Protein AF-A0A834BWL2-F1 (afdb_monomer_lite)

Secondary structure (DSSP, 8-state):
-TTSS--EEEETTTTEEEE------S-SHHHHHHHHHHHHHHHHHHHHHHHHHHHHHT-HHHHHHHTT----SS--------

pLDDT: mean 84.42, std 16.52, range [43.03, 98.5]

InterPro domains:
  IPR048621 COP9 signalosome complex subunit 3, C-terminal helix [PF21215] (28-55)
  IPR050756 COP9 signalosome complex subunit 3 [PTHR10758] (1-72)

Foldseek 3Di:
DVVPPFAWDADPVVRDIGGDDDPDPCPDVVSVVVVVVVVVVVVVVVVVVVVVVVCLCPPVVNVCVVVPPPPPDDDDDDPDDD

Organism: Oryzias melastigma (NCBI:txid30732)

Structure (mmCIF, N/CA/C/O backbone):
data_AF-A0A834BWL2-F1
#
_entry.id   AF-A0A834BWL2-F1
#
loop_
_atom_site.group_PDB
_atom_site.id
_atom_site.type_symbol
_atom_site.label_atom_id
_atom_site.label_alt_id
_atom_site.label_comp_id
_atom_site.label_asym_id
_atom_site.label_entity_id
_atom_site.label_seq_id
_atom_site.pdbx_PDB_ins_code
_atom_site.Cartn_x
_atom_site.Cartn_y
_atom_site.Cartn_z
_atom_site.occupancy
_atom_site.B_iso_or_equiv
_atom_site.auth_seq_id
_atom_site.auth_comp_id
_atom_site.auth_asym_id
_atom_site.auth_atom_id
_atom_site.pdbx_PDB_model_num
ATOM 1 N N . ILE A 1 1 ? 9.683 -10.866 -16.429 1.00 77.19 1 ILE A N 1
ATOM 2 C CA . ILE A 1 1 ? 9.903 -9.639 -17.241 1.00 77.19 1 ILE A CA 1
ATOM 3 C C . ILE A 1 1 ? 8.553 -9.045 -17.622 1.00 77.19 1 ILE A C 1
ATOM 5 O O . ILE A 1 1 ? 8.282 -7.934 -17.199 1.00 77.19 1 ILE A O 1
ATOM 9 N N . GLU A 1 2 ? 7.698 -9.778 -18.345 1.00 86.81 2 GLU A N 1
ATOM 10 C CA . GLU A 1 2 ? 6.359 -9.304 -18.751 1.00 86.81 2 GLU A CA 1
ATOM 11 C C . GLU A 1 2 ? 5.443 -9.001 -17.557 1.00 86.81 2 GLU A C 1
ATOM 13 O O . GLU A 1 2 ? 4.855 -7.927 -17.500 1.00 86.81 2 GLU A O 1
ATOM 18 N N . ASP A 1 3 ? 5.438 -9.871 -16.546 1.00 90.44 3 ASP A N 1
ATOM 19 C CA . ASP A 1 3 ? 4.637 -9.684 -15.327 1.00 90.44 3 ASP A CA 1
ATOM 20 C C . ASP A 1 3 ? 5.302 -8.770 -14.278 1.00 90.44 3 ASP A C 1
ATOM 22 O O . ASP A 1 3 ? 4.838 -8.655 -13.147 1.00 90.44 3 ASP A O 1
ATOM 26 N N . GLY A 1 4 ? 6.432 -8.132 -14.612 1.00 86.94 4 GLY A N 1
ATOM 27 C CA . GLY A 1 4 ? 7.153 -7.245 -13.688 1.00 86.94 4 GLY A CA 1
ATOM 28 C C . GLY A 1 4 ? 7.868 -7.945 -12.521 1.00 86.94 4 GLY A C 1
ATOM 29 O O . GLY A 1 4 ? 8.425 -7.272 -11.661 1.00 86.94 4 GLY A O 1
ATOM 30 N N . GLU A 1 5 ? 7.915 -9.281 -12.496 1.00 89.50 5 GLU A N 1
ATOM 31 C CA . GLU A 1 5 ? 8.560 -10.068 -11.426 1.00 89.50 5 GLU A CA 1
ATOM 32 C C . GLU A 1 5 ? 10.083 -9.880 -11.340 1.00 89.50 5 GLU A C 1
ATOM 34 O O . GLU A 1 5 ? 10.700 -10.137 -10.308 1.00 89.50 5 GLU A O 1
ATOM 39 N N . ILE A 1 6 ? 10.704 -9.455 -12.443 1.00 90.56 6 ILE A N 1
ATOM 40 C CA . ILE A 1 6 ? 12.139 -9.203 -12.519 1.00 90.56 6 ILE A CA 1
ATOM 41 C C . ILE A 1 6 ? 12.445 -8.081 -13.507 1.00 90.56 6 ILE A C 1
ATOM 43 O O . ILE A 1 6 ? 11.902 -8.048 -14.617 1.00 90.56 6 ILE A O 1
ATOM 47 N N . TYR A 1 7 ? 13.368 -7.205 -13.112 1.00 91.56 7 TYR A N 1
ATOM 48 C CA . TYR A 1 7 ? 13.920 -6.145 -13.947 1.00 91.56 7 TYR A CA 1
ATOM 49 C C . TYR A 1 7 ? 15.159 -6.672 -14.668 1.00 91.56 7 TYR A C 1
ATOM 51 O O . TYR A 1 7 ? 16.260 -6.699 -14.128 1.00 91.56 7 TYR A O 1
ATOM 59 N N . ALA A 1 8 ? 14.977 -7.164 -15.888 1.00 93.75 8 ALA A N 1
ATOM 60 C CA . ALA A 1 8 ? 16.065 -7.683 -16.707 1.00 93.75 8 ALA A CA 1
ATOM 61 C C . ALA A 1 8 ? 15.736 -7.536 -18.194 1.00 93.75 8 ALA A C 1
ATOM 63 O O . ALA A 1 8 ? 14.568 -7.463 -18.578 1.00 93.75 8 ALA A O 1
ATOM 64 N N . SER A 1 9 ? 16.765 -7.524 -19.037 1.00 92.50 9 SER A N 1
ATOM 65 C CA . SER A 1 9 ? 16.633 -7.563 -20.496 1.00 92.50 9 SER A CA 1
ATOM 66 C C . SER A 1 9 ? 17.426 -8.724 -21.084 1.00 92.50 9 SER A C 1
ATOM 68 O O . SER A 1 9 ? 18.544 -8.999 -20.647 1.00 92.50 9 SER A O 1
ATOM 70 N N . ILE A 1 10 ? 16.875 -9.369 -22.112 1.00 92.81 10 ILE A N 1
ATOM 71 C CA . ILE A 1 10 ? 17.525 -10.475 -22.821 1.00 92.81 10 ILE A CA 1
ATOM 72 C C . ILE A 1 10 ? 18.142 -9.935 -24.113 1.00 92.81 10 ILE A C 1
ATOM 74 O O . ILE A 1 10 ? 17.430 -9.444 -24.988 1.00 92.81 10 ILE A O 1
ATOM 78 N N . ASN A 1 11 ? 19.461 -10.055 -24.253 1.00 92.50 11 ASN A N 1
ATOM 79 C CA . ASN A 1 11 ? 20.165 -9.784 -25.500 1.00 92.50 11 ASN A CA 1
ATOM 80 C C . ASN A 1 11 ? 20.350 -11.101 -26.267 1.00 92.50 11 ASN A C 1
ATOM 82 O O . ASN A 1 11 ? 21.280 -11.862 -26.009 1.00 92.50 11 ASN A O 1
ATOM 86 N N . GLN A 1 12 ? 19.457 -11.363 -27.224 1.00 90.94 12 GLN A N 1
ATOM 87 C CA . GLN A 1 12 ? 19.457 -12.610 -28.000 1.00 90.94 12 GLN A CA 1
ATOM 88 C C . GLN A 1 12 ? 20.638 -12.735 -28.969 1.00 90.94 12 GLN A C 1
ATOM 90 O O . GLN A 1 12 ? 21.013 -13.850 -29.317 1.00 90.94 12 GLN A O 1
ATOM 95 N N . LYS A 1 13 ? 21.240 -11.616 -29.390 1.00 93.38 13 LYS A N 1
ATOM 96 C CA . LYS A 1 13 ? 22.406 -11.630 -30.282 1.00 93.38 13 LYS A CA 1
ATOM 97 C C . LYS A 1 13 ? 23.618 -12.254 -29.590 1.00 93.38 13 LYS A C 1
ATOM 99 O O . LYS A 1 13 ? 24.332 -13.040 -30.203 1.00 93.38 13 LYS A O 1
ATOM 104 N N . ASP A 1 14 ? 23.805 -11.913 -28.319 1.00 91.31 14 ASP A N 1
ATOM 105 C CA . ASP A 1 14 ? 24.957 -12.340 -27.522 1.00 91.31 14 ASP A CA 1
ATOM 106 C C . ASP A 1 14 ? 24.600 -13.467 -26.529 1.00 91.31 14 ASP A C 1
ATOM 108 O O . ASP A 1 14 ? 25.467 -13.966 -25.817 1.00 91.31 14 ASP A O 1
ATOM 112 N N . GLY A 1 15 ? 23.325 -13.880 -26.474 1.00 91.88 15 GLY A N 1
ATOM 113 C CA . GLY A 1 15 ? 22.820 -14.941 -25.594 1.00 91.88 15 GLY A CA 1
ATOM 114 C C . GLY A 1 15 ? 22.810 -14.585 -24.103 1.00 91.88 15 GLY A C 1
ATOM 115 O O . GLY A 1 15 ? 22.754 -15.479 -23.262 1.00 91.88 15 GLY A O 1
ATOM 116 N N . MET A 1 16 ? 22.887 -13.296 -23.765 1.00 94.75 16 MET A N 1
ATOM 117 C CA . MET A 1 16 ? 23.085 -12.818 -22.394 1.00 94.75 16 MET A CA 1
ATOM 118 C C . MET A 1 16 ? 21.804 -12.259 -21.775 1.00 94.75 16 MET A C 1
ATOM 120 O O . MET A 1 16 ? 20.957 -11.674 -22.454 1.00 94.75 16 MET A O 1
ATOM 124 N N . VAL A 1 17 ? 21.712 -12.378 -20.451 1.00 93.75 17 VAL A N 1
ATOM 125 C CA . VAL A 1 17 ? 20.691 -11.718 -19.631 1.00 93.75 17 VAL A CA 1
ATOM 126 C C . VAL A 1 17 ? 21.363 -10.607 -18.836 1.00 93.75 17 VAL A C 1
ATOM 128 O O . VAL A 1 17 ? 22.308 -10.853 -18.089 1.00 93.75 17 VAL A O 1
ATOM 131 N N . CYS A 1 18 ? 20.874 -9.382 -18.995 1.00 92.94 18 CYS A N 1
ATOM 132 C CA . CYS A 1 18 ? 21.320 -8.234 -18.217 1.00 92.94 18 CYS A CA 1
ATOM 133 C C . CYS A 1 18 ? 20.283 -7.947 -17.135 1.00 92.94 18 CYS A C 1
ATOM 135 O O . CYS A 1 18 ? 19.140 -7.627 -17.458 1.00 92.94 18 CYS A O 1
ATOM 137 N N . PHE A 1 19 ? 20.679 -8.069 -15.870 1.00 93.69 19 PHE A N 1
ATOM 138 C CA . PHE A 1 19 ? 19.843 -7.694 -14.734 1.00 93.69 19 PHE A CA 1
ATOM 139 C C . PHE A 1 19 ? 19.972 -6.198 -14.474 1.00 93.69 19 PHE A C 1
ATOM 141 O O . PHE A 1 19 ? 21.075 -5.651 -14.501 1.00 93.69 19 PHE A O 1
ATOM 148 N N . HIS A 1 20 ? 18.836 -5.562 -14.229 1.00 91.81 20 HIS A N 1
ATOM 149 C CA . HIS A 1 20 ? 18.728 -4.147 -13.916 1.00 91.81 20 HIS A CA 1
ATOM 150 C C . HIS A 1 20 ? 18.255 -3.980 -12.478 1.00 91.81 20 HIS A C 1
ATOM 152 O O . HIS A 1 20 ? 17.556 -4.837 -11.933 1.00 91.81 20 HIS A O 1
ATOM 158 N N . ASP A 1 21 ? 18.595 -2.843 -11.886 1.00 89.25 21 ASP A N 1
ATOM 159 C CA . ASP A 1 21 ? 17.985 -2.426 -10.631 1.00 89.25 21 ASP A CA 1
ATOM 160 C C . ASP A 1 21 ? 16.518 -2.031 -10.846 1.00 89.25 21 ASP A C 1
ATOM 162 O O . ASP A 1 21 ? 16.080 -1.723 -11.960 1.00 89.25 21 ASP A O 1
ATOM 166 N N . ASN A 1 22 ? 15.751 -2.023 -9.755 1.00 85.81 22 ASN A N 1
ATOM 167 C CA . ASN A 1 22 ? 14.365 -1.572 -9.773 1.00 85.81 22 ASN A CA 1
ATOM 168 C C . ASN A 1 22 ? 14.280 -0.123 -10.314 1.00 85.81 22 ASN A C 1
ATOM 170 O O . ASN A 1 22 ? 14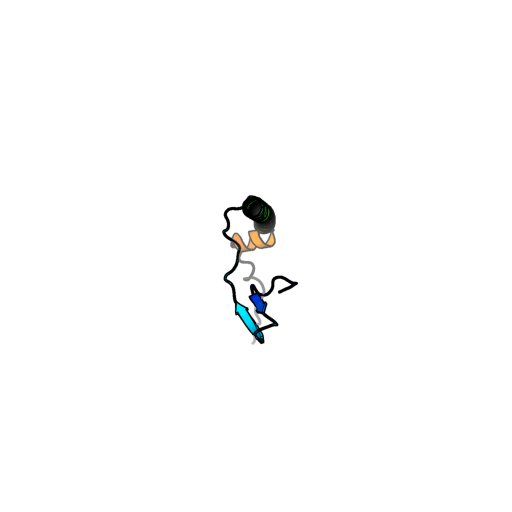.934 0.764 -9.761 1.00 85.81 22 ASN A O 1
ATOM 174 N N . PRO A 1 23 ? 13.487 0.143 -11.371 1.00 85.19 23 PRO A N 1
ATOM 175 C CA . PRO A 1 23 ? 13.363 1.464 -11.977 1.00 85.19 23 PRO A CA 1
ATOM 176 C C . PRO A 1 23 ? 12.578 2.465 -11.120 1.00 85.19 23 PRO A C 1
ATOM 178 O O . PRO A 1 23 ? 12.620 3.660 -11.417 1.00 85.19 23 PRO A O 1
ATOM 181 N N . GLU A 1 24 ? 11.852 2.016 -10.092 1.00 86.88 24 GLU A N 1
ATOM 182 C CA . GLU A 1 24 ? 11.092 2.905 -9.214 1.00 86.88 24 GLU A CA 1
ATOM 183 C C . GLU A 1 24 ? 12.024 3.798 -8.381 1.00 86.88 24 GLU A C 1
ATOM 185 O O . GLU A 1 24 ? 12.935 3.331 -7.697 1.00 86.88 24 GLU A O 1
ATOM 190 N N . LYS A 1 25 ? 11.767 5.107 -8.425 1.00 91.25 25 LYS A N 1
ATOM 191 C CA . LYS A 1 25 ? 12.533 6.147 -7.717 1.00 91.25 25 LYS A CA 1
ATOM 192 C C . LYS A 1 25 ? 11.722 6.856 -6.635 1.00 91.25 25 LYS A C 1
ATOM 194 O O . LYS A 1 25 ? 12.237 7.772 -6.000 1.00 91.25 25 LYS A O 1
ATOM 199 N N . TYR A 1 26 ? 10.465 6.460 -6.441 1.00 91.88 26 TYR A N 1
ATOM 200 C CA . TYR A 1 26 ? 9.534 6.969 -5.431 1.00 91.88 26 TYR A CA 1
ATOM 201 C C . TYR A 1 26 ? 9.233 8.468 -5.514 1.00 91.88 26 TYR A C 1
ATOM 203 O O . TYR A 1 26 ? 8.709 9.057 -4.575 1.00 91.88 26 TYR A O 1
ATOM 211 N N . ASN A 1 27 ? 9.540 9.102 -6.641 1.00 92.56 27 ASN A N 1
ATOM 212 C CA . ASN A 1 27 ? 9.411 10.545 -6.835 1.00 92.56 27 ASN A CA 1
ATOM 213 C C . ASN A 1 27 ? 8.304 10.917 -7.833 1.00 92.56 27 ASN A C 1
ATOM 215 O O . ASN A 1 27 ? 8.284 12.035 -8.346 1.00 92.56 27 ASN A O 1
ATOM 219 N N . ASN A 1 28 ? 7.404 9.979 -8.131 1.00 91.75 28 ASN A N 1
ATOM 220 C CA . ASN A 1 28 ? 6.332 10.169 -9.097 1.00 91.75 28 ASN A CA 1
ATOM 221 C C . ASN A 1 28 ? 4.968 10.400 -8.400 1.00 91.75 28 ASN A C 1
ATOM 223 O O . ASN A 1 28 ? 4.751 9.909 -7.289 1.00 91.75 28 ASN A O 1
ATOM 227 N N . PRO A 1 29 ? 4.020 11.114 -9.040 1.00 95.50 29 PRO A N 1
ATOM 228 C CA . PRO A 1 29 ? 2.686 11.334 -8.472 1.00 95.50 29 PRO A CA 1
ATOM 229 C C . PRO A 1 29 ? 1.882 10.050 -8.224 1.00 95.50 29 PRO A C 1
ATOM 231 O O . PRO A 1 29 ? 1.033 10.026 -7.338 1.00 95.50 29 PRO A O 1
ATOM 234 N N . ALA A 1 30 ? 2.141 8.969 -8.967 1.00 94.56 30 ALA A N 1
ATOM 235 C CA . ALA A 1 30 ? 1.453 7.697 -8.745 1.00 94.56 30 ALA A CA 1
ATOM 236 C C . ALA A 1 30 ? 1.835 7.077 -7.391 1.00 94.56 30 ALA A C 1
ATOM 238 O O . ALA A 1 30 ? 0.978 6.518 -6.711 1.00 94.56 30 ALA A O 1
ATOM 239 N N . MET A 1 31 ? 3.085 7.239 -6.953 1.00 95.62 31 MET A N 1
ATOM 240 C CA . MET A 1 31 ? 3.531 6.829 -5.624 1.00 95.62 31 MET A CA 1
ATOM 241 C C . MET A 1 31 ? 2.883 7.659 -4.520 1.00 95.62 31 MET A C 1
ATOM 243 O O . MET A 1 31 ? 2.507 7.086 -3.502 1.00 95.62 31 MET A O 1
ATOM 247 N N . LEU A 1 32 ? 2.680 8.963 -4.736 1.00 95.81 32 LEU A N 1
ATOM 248 C CA . LEU A 1 32 ? 1.910 9.792 -3.805 1.00 95.81 32 LEU A CA 1
ATOM 249 C C . LEU A 1 32 ? 0.471 9.275 -3.676 1.00 95.81 32 LEU A C 1
ATOM 251 O O . LEU A 1 32 ? 0.028 8.975 -2.574 1.00 95.81 32 LEU A O 1
ATOM 255 N N . HIS A 1 33 ? -0.216 9.058 -4.801 1.00 97.12 33 HIS A N 1
ATOM 256 C CA . HIS A 1 33 ? -1.570 8.497 -4.792 1.00 97.12 33 HIS A CA 1
ATOM 257 C C . HIS A 1 33 ? -1.643 7.117 -4.132 1.00 97.12 33 HIS A C 1
ATOM 259 O O . HIS A 1 33 ? -2.597 6.832 -3.412 1.00 97.12 33 HIS A O 1
ATOM 265 N N . LYS A 1 34 ? -0.641 6.260 -4.353 1.00 96.75 34 LYS A N 1
ATOM 266 C CA . LYS A 1 34 ? -0.556 4.952 -3.700 1.00 96.75 34 LYS A CA 1
ATOM 267 C C . LYS A 1 34 ? -0.443 5.101 -2.184 1.00 96.75 34 LYS A C 1
ATOM 269 O O . LYS A 1 34 ? -1.146 4.407 -1.461 1.00 96.75 34 LYS A O 1
ATOM 274 N N . ILE A 1 35 ? 0.404 6.011 -1.705 1.00 97.31 35 ILE A N 1
ATOM 275 C CA . ILE A 1 35 ? 0.548 6.293 -0.271 1.00 97.31 35 ILE A CA 1
ATOM 276 C C . ILE A 1 35 ? -0.770 6.814 0.307 1.00 97.31 35 ILE A C 1
ATOM 278 O O . ILE A 1 35 ? -1.208 6.305 1.335 1.00 97.31 35 ILE A O 1
ATOM 282 N N . ASP A 1 36 ? -1.432 7.754 -0.368 1.00 97.81 36 ASP A N 1
ATOM 283 C CA . ASP A 1 36 ? -2.723 8.289 0.075 1.00 97.81 36 ASP A CA 1
ATOM 284 C C . ASP A 1 36 ? -3.784 7.184 0.186 1.00 97.81 36 ASP A C 1
ATOM 286 O O . ASP A 1 36 ? -4.510 7.106 1.177 1.00 97.81 36 ASP A O 1
ATOM 290 N N . GLN A 1 37 ? -3.853 6.281 -0.797 1.00 98.38 37 GLN A N 1
ATOM 291 C CA . GLN A 1 37 ? -4.774 5.142 -0.769 1.00 98.38 37 GLN A CA 1
ATOM 292 C C . GLN A 1 37 ? -4.476 4.172 0.376 1.00 98.38 37 GLN A C 1
ATOM 294 O O . GLN A 1 37 ? -5.404 3.733 1.055 1.00 98.38 37 GLN A O 1
ATOM 299 N N . GLU A 1 38 ? -3.208 3.832 0.609 1.00 98.38 38 GLU A N 1
ATOM 300 C CA . GLU A 1 38 ? -2.835 2.973 1.738 1.00 98.38 38 GLU A CA 1
ATOM 301 C C . GLU A 1 38 ? -3.115 3.656 3.083 1.00 98.38 38 GLU A C 1
ATOM 303 O O . GLU A 1 38 ? -3.598 3.013 4.013 1.00 98.38 38 GLU A O 1
ATOM 308 N N . MET A 1 39 ? -2.909 4.971 3.184 1.00 98.31 39 MET A N 1
ATOM 309 C CA . MET A 1 39 ? -3.246 5.739 4.382 1.00 98.31 39 MET A CA 1
ATOM 310 C C . MET A 1 39 ? -4.751 5.707 4.668 1.00 98.31 39 MET A C 1
ATOM 312 O O . MET A 1 39 ? -5.146 5.482 5.811 1.00 98.31 39 MET A O 1
ATOM 316 N N . LEU A 1 40 ? -5.596 5.867 3.646 1.00 98.50 40 LEU A N 1
ATOM 317 C CA . LEU A 1 40 ? -7.051 5.758 3.796 1.00 98.50 40 LEU A CA 1
ATOM 318 C C . LEU A 1 40 ? -7.478 4.371 4.291 1.00 98.50 40 LEU A C 1
ATOM 320 O O . LEU A 1 40 ? -8.326 4.281 5.175 1.00 98.50 40 LEU A O 1
ATOM 324 N N . LYS A 1 41 ? -6.856 3.295 3.793 1.00 98.44 41 LYS A N 1
ATOM 325 C CA . LYS A 1 41 ? -7.111 1.932 4.297 1.00 98.44 41 LYS A CA 1
ATOM 326 C C . LYS A 1 41 ? -6.735 1.788 5.770 1.00 98.44 41 LYS A C 1
ATOM 328 O O . LYS A 1 41 ? -7.463 1.148 6.525 1.00 98.44 41 LYS A O 1
ATOM 333 N N . CYS A 1 42 ? -5.617 2.380 6.190 1.00 98.38 42 CYS A N 1
ATOM 334 C CA . CYS A 1 42 ? -5.207 2.378 7.595 1.00 98.38 42 CYS A CA 1
ATOM 335 C C . CYS A 1 42 ? -6.196 3.142 8.484 1.00 98.38 42 CYS A C 1
ATOM 337 O O . CYS A 1 42 ? -6.500 2.675 9.577 1.00 98.38 42 CYS A O 1
ATOM 339 N N . ILE A 1 43 ? -6.721 4.278 8.015 1.00 98.31 43 ILE A N 1
ATOM 340 C CA . ILE A 1 43 ? -7.753 5.042 8.732 1.00 98.31 43 ILE A CA 1
ATOM 341 C C . ILE A 1 43 ? -9.027 4.205 8.881 1.00 98.31 43 ILE A C 1
ATOM 343 O O . ILE A 1 43 ? -9.546 4.071 9.984 1.00 98.31 43 ILE A O 1
ATOM 347 N N . GLU A 1 44 ? -9.496 3.580 7.800 1.00 98.44 44 GLU A N 1
ATOM 348 C CA . GLU A 1 44 ? -10.680 2.712 7.842 1.00 98.44 44 GLU A CA 1
ATOM 349 C C . GLU A 1 44 ? -10.486 1.530 8.808 1.00 98.44 44 GLU A C 1
ATOM 351 O O . GLU A 1 44 ? -11.399 1.141 9.539 1.00 98.44 44 GLU A O 1
ATOM 356 N N . LEU A 1 45 ? -9.285 0.946 8.832 1.00 98.38 45 LEU A N 1
ATOM 357 C CA . LEU A 1 45 ? -8.946 -0.117 9.772 1.00 98.38 45 LEU A CA 1
ATOM 358 C C . LEU A 1 45 ? -8.968 0.378 11.225 1.00 98.38 45 LEU A C 1
ATOM 360 O O . LEU A 1 45 ? -9.512 -0.312 12.085 1.00 98.38 45 LEU A O 1
ATOM 364 N N . ASP A 1 46 ? -8.414 1.557 11.502 1.00 98.44 46 ASP A N 1
ATOM 365 C CA . ASP A 1 46 ? -8.431 2.176 12.833 1.00 98.44 46 ASP A CA 1
ATOM 366 C C . ASP A 1 46 ? -9.863 2.441 13.324 1.00 98.44 46 ASP A C 1
ATOM 368 O O . ASP A 1 46 ? -10.199 2.133 14.468 1.00 98.44 46 ASP A O 1
ATOM 372 N N . GLU A 1 47 ? -10.750 2.922 12.452 1.00 98.38 47 GLU A N 1
ATOM 373 C CA . G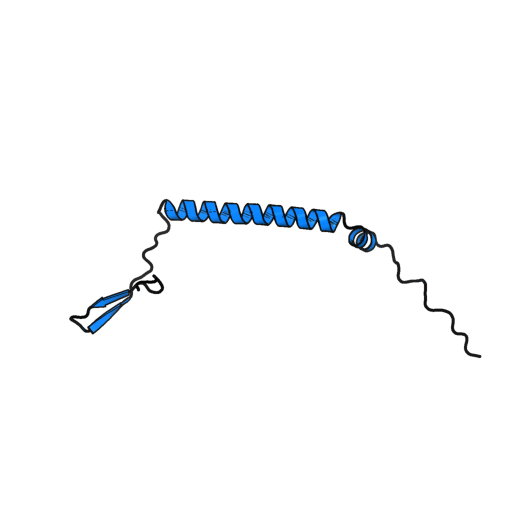LU A 1 47 ? -12.169 3.106 12.779 1.00 98.38 47 GLU A CA 1
ATOM 374 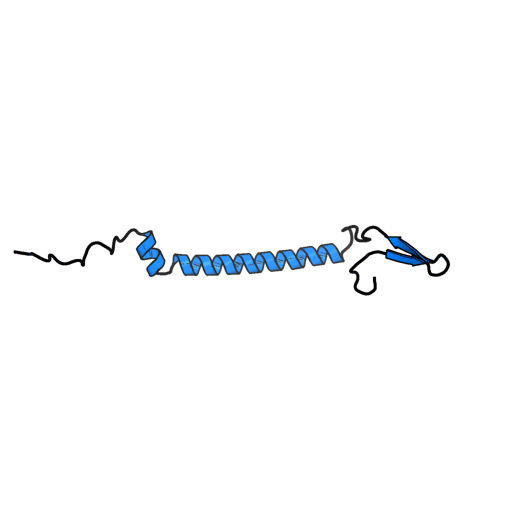C C . GLU A 1 47 ? -12.857 1.782 13.132 1.00 98.38 47 GLU A C 1
ATOM 376 O O . GLU A 1 47 ? -13.591 1.702 14.122 1.00 98.38 47 GLU A O 1
ATOM 381 N N . LYS A 1 48 ? -12.575 0.711 12.380 1.00 98.19 48 LYS A N 1
ATOM 382 C CA . LYS A 1 48 ? -13.087 -0.633 12.694 1.00 98.19 48 LYS A CA 1
ATOM 383 C C . LYS A 1 48 ? -12.563 -1.139 14.034 1.00 98.19 48 LYS A C 1
ATOM 385 O O . LYS A 1 48 ? -13.332 -1.708 14.807 1.00 98.19 48 LYS A O 1
ATOM 390 N N . LEU A 1 49 ? -11.282 -0.918 14.327 1.00 97.81 49 LEU A N 1
ATOM 391 C CA . LEU A 1 49 ? -10.685 -1.296 15.609 1.00 97.81 49 LEU A CA 1
ATOM 392 C C . LEU A 1 49 ? -11.334 -0.542 16.773 1.00 97.81 49 LEU A C 1
ATOM 394 O O . LEU A 1 49 ? -11.655 -1.165 17.779 1.00 97.81 49 LEU A O 1
ATOM 398 N N . LYS A 1 50 ? -11.603 0.758 16.622 1.00 97.44 50 LYS A N 1
ATOM 399 C CA . LYS A 1 50 ? -12.331 1.556 17.623 1.00 97.44 50 LYS A CA 1
ATOM 400 C C . LYS A 1 50 ? -13.753 1.053 17.852 1.00 97.44 50 LYS A C 1
ATOM 402 O O . LYS A 1 50 ? -14.182 0.968 18.998 1.00 97.44 50 LYS A O 1
ATOM 407 N N . SER A 1 51 ? -14.471 0.693 16.787 1.00 96.75 51 SER A N 1
ATOM 408 C CA . SER A 1 51 ? -15.808 0.094 16.908 1.00 96.75 51 SER A CA 1
ATOM 409 C C . SER A 1 51 ? -15.755 -1.210 17.701 1.00 96.75 51 SER A C 1
ATOM 411 O O . SER A 1 51 ? -16.527 -1.408 18.634 1.00 96.75 51 SER A O 1
ATOM 413 N N . MET A 1 52 ? -14.798 -2.078 17.369 1.00 96.50 52 MET A N 1
ATOM 414 C CA . MET A 1 52 ? -14.600 -3.345 18.067 1.00 96.50 52 MET A CA 1
ATOM 415 C C . MET A 1 52 ? -14.234 -3.134 19.545 1.00 96.50 52 MET A C 1
ATOM 417 O O . MET A 1 52 ? -14.773 -3.815 20.414 1.00 96.50 52 MET A O 1
ATOM 421 N N . ASP A 1 53 ? -13.353 -2.179 19.845 1.00 94.19 53 ASP A N 1
ATOM 422 C CA . ASP A 1 53 ? -12.970 -1.828 21.216 1.00 94.19 53 ASP A CA 1
ATOM 423 C C . ASP A 1 53 ? -14.166 -1.313 22.030 1.00 94.19 53 ASP A C 1
ATOM 425 O O . ASP A 1 53 ? -14.387 -1.736 23.168 1.00 94.19 53 ASP A O 1
ATOM 429 N N . GLN A 1 54 ? -15.004 -0.471 21.419 1.00 93.31 54 GLN A N 1
ATOM 430 C CA . GLN A 1 54 ? -16.238 0.006 22.034 1.00 93.31 54 GLN A C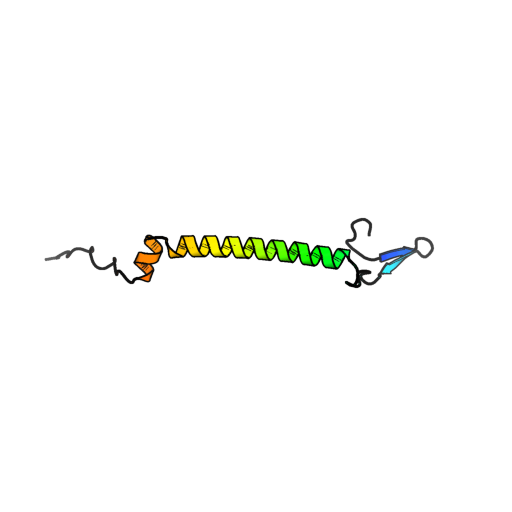A 1
ATOM 431 C C . GLN A 1 54 ? -17.194 -1.153 22.340 1.00 93.31 54 GLN A C 1
ATOM 433 O O . GLN A 1 54 ? -17.717 -1.228 23.453 1.00 93.31 54 GLN A O 1
ATOM 438 N N . GLU A 1 55 ? -17.410 -2.064 21.389 1.00 92.44 55 GLU A N 1
ATOM 439 C CA . GLU A 1 55 ? -18.273 -3.239 21.565 1.00 92.44 55 GLU A CA 1
ATOM 440 C C . GLU A 1 55 ? -17.793 -4.150 22.700 1.00 92.44 55 GLU A C 1
ATOM 442 O O . GLU A 1 55 ? -18.602 -4.614 23.507 1.00 92.44 55 GLU A O 1
ATOM 447 N N . ILE A 1 56 ? -16.481 -4.378 22.803 1.00 90.50 56 ILE A N 1
ATOM 448 C CA . ILE A 1 56 ? -15.881 -5.170 23.884 1.00 90.50 56 ILE A CA 1
ATOM 449 C C . ILE A 1 56 ? -16.050 -4.454 25.225 1.00 90.50 56 ILE A C 1
ATOM 451 O O . ILE A 1 56 ? -16.469 -5.074 26.203 1.00 90.50 56 ILE A O 1
ATOM 455 N N . THR A 1 57 ? -15.776 -3.151 25.270 1.00 88.19 57 THR A N 1
ATOM 456 C CA . THR A 1 57 ? -15.829 -2.349 26.500 1.00 88.19 57 THR A CA 1
ATOM 457 C C . THR A 1 57 ? -17.228 -2.313 27.108 1.00 88.19 57 THR A C 1
ATOM 459 O O . THR A 1 57 ? -17.364 -2.361 28.329 1.00 88.19 57 THR A O 1
ATOM 462 N N . VAL A 1 58 ? -18.280 -2.262 26.284 1.00 88.25 58 VAL A N 1
ATOM 463 C CA . VAL A 1 58 ? -19.675 -2.259 26.763 1.00 88.25 58 VAL A CA 1
ATOM 464 C C . VAL A 1 58 ? -20.264 -3.660 26.938 1.00 88.25 58 VAL A C 1
ATOM 466 O O . VAL A 1 58 ? -21.404 -3.787 27.385 1.00 88.25 58 VAL A O 1
ATOM 469 N N . ASN A 1 59 ? -19.523 -4.719 26.596 1.00 89.44 59 ASN A N 1
ATOM 470 C CA . ASN A 1 59 ? -20.009 -6.088 26.708 1.00 89.44 59 ASN A CA 1
ATOM 471 C C . ASN A 1 59 ? -20.204 -6.463 28.191 1.00 89.44 59 ASN A C 1
ATOM 473 O O . ASN A 1 59 ? -19.218 -6.541 28.928 1.00 89.44 59 ASN A O 1
ATOM 477 N N . PRO A 1 60 ? -21.432 -6.780 28.645 1.00 79.88 60 PRO A N 1
ATOM 478 C CA . PRO A 1 60 ? -21.709 -7.044 30.058 1.00 79.88 60 PRO A CA 1
ATOM 479 C C . PRO A 1 60 ? -20.866 -8.174 30.661 1.00 79.88 60 PRO A C 1
ATOM 481 O O . PRO A 1 60 ? -20.461 -8.082 31.814 1.00 79.88 60 PRO A O 1
ATOM 484 N N . GLN A 1 61 ? -20.548 -9.215 29.883 1.00 79.25 61 GLN A N 1
ATOM 485 C CA . GLN A 1 61 ? -19.706 -10.331 30.331 1.00 79.25 61 GLN A CA 1
ATOM 486 C C . GLN A 1 61 ? -18.249 -9.903 30.527 1.00 79.25 61 GLN A C 1
ATOM 488 O O . GLN A 1 61 ? -17.577 -10.373 31.444 1.00 79.25 61 GLN A O 1
ATOM 493 N N . PHE A 1 62 ? -17.755 -9.006 29.671 1.00 79.44 62 PHE A N 1
ATOM 494 C CA . PHE A 1 62 ? -16.424 -8.424 29.814 1.00 79.44 62 PHE A CA 1
ATOM 495 C C . PHE A 1 62 ? -16.384 -7.457 31.000 1.00 79.44 62 PHE A C 1
ATOM 497 O O . PHE A 1 62 ? -15.495 -7.562 31.842 1.00 79.44 62 PHE A O 1
ATOM 504 N N . VAL A 1 63 ? -17.384 -6.581 31.125 1.00 83.62 63 VAL A N 1
ATOM 505 C CA . VAL A 1 63 ? -17.530 -5.624 32.232 1.00 83.62 63 VAL A CA 1
ATOM 506 C C . VAL A 1 63 ? -17.593 -6.345 33.579 1.00 83.62 63 VAL A C 1
ATOM 508 O O . VAL A 1 63 ? -16.828 -6.010 34.475 1.00 83.62 63 VAL A O 1
ATOM 511 N N . GLN A 1 64 ? -18.427 -7.378 33.716 1.00 80.12 64 GLN A N 1
ATOM 512 C CA . GLN A 1 64 ? -18.585 -8.147 34.956 1.00 80.12 64 GLN A CA 1
ATOM 513 C C . GLN A 1 64 ? -17.270 -8.831 35.383 1.00 80.12 64 GLN A C 1
ATOM 515 O O . GLN A 1 64 ? -16.879 -8.766 36.549 1.00 80.12 64 GLN A O 1
ATOM 520 N N . LYS A 1 65 ? -16.517 -9.404 34.433 1.00 77.94 65 LYS A N 1
ATOM 521 C CA . LYS A 1 65 ? -15.184 -9.977 34.702 1.00 77.94 65 LYS A CA 1
ATOM 522 C C . LYS A 1 65 ? -14.141 -8.911 35.054 1.00 77.94 65 LYS A C 1
ATOM 524 O O . LYS A 1 65 ? -13.328 -9.124 35.948 1.00 77.94 65 LYS A O 1
ATOM 529 N N . SER A 1 66 ? -14.181 -7.761 34.383 1.00 75.19 66 SER A N 1
ATOM 530 C CA . SER A 1 66 ? -13.246 -6.643 34.591 1.00 75.19 66 SER A CA 1
ATOM 531 C C . SER A 1 66 ? -13.482 -5.914 35.916 1.00 75.19 66 SER A C 1
ATOM 533 O O . SER A 1 66 ? -12.539 -5.440 36.541 1.00 75.19 66 SER A O 1
ATOM 535 N N . MET A 1 67 ? -14.739 -5.845 36.364 1.00 77.81 67 MET A N 1
ATOM 536 C CA . MET A 1 67 ? -15.149 -5.237 37.634 1.00 77.81 67 MET A CA 1
ATOM 537 C C . MET A 1 67 ? -14.946 -6.161 38.845 1.00 77.81 67 MET A C 1
ATOM 539 O O . MET A 1 67 ? -15.268 -5.775 39.967 1.00 77.81 67 MET A O 1
ATOM 543 N N . GLY A 1 68 ? -14.382 -7.358 38.649 1.00 65.31 68 GLY A N 1
ATOM 544 C CA . GLY A 1 68 ? -13.950 -8.223 39.744 1.00 65.31 68 GLY A CA 1
ATOM 545 C C . GLY A 1 68 ? -15.083 -8.886 40.526 1.00 65.31 68 GLY A C 1
ATOM 546 O O . GLY A 1 68 ? -14.868 -9.260 41.679 1.00 65.31 68 GLY A O 1
ATOM 547 N N . THR A 1 69 ? -16.276 -9.070 39.946 1.00 59.47 69 THR A N 1
ATOM 548 C CA . THR A 1 69 ? -17.266 -9.957 40.575 1.00 59.47 69 THR A CA 1
ATOM 549 C C . THR A 1 69 ? -16.771 -11.395 40.476 1.00 59.47 69 THR A C 1
ATOM 551 O O . THR A 1 69 ? -16.792 -12.024 39.420 1.00 59.47 69 THR A O 1
ATOM 554 N N . GLN A 1 70 ? -16.267 -11.857 41.614 1.00 57.22 70 GLN A N 1
ATOM 555 C CA . GLN A 1 70 ? -15.794 -13.195 41.920 1.00 57.22 70 GLN A CA 1
ATOM 556 C C . GLN A 1 70 ? -16.990 -14.160 41.934 1.00 57.22 70 GLN A C 1
ATOM 558 O O . GLN A 1 70 ? -17.508 -14.510 42.987 1.00 57.22 70 GLN A O 1
ATOM 563 N N . GLU A 1 71 ? -17.477 -14.562 40.764 1.00 54.72 71 GLU A N 1
ATOM 564 C CA . GLU A 1 71 ? -18.450 -15.654 40.648 1.00 54.72 71 GLU A CA 1
ATOM 565 C C . GLU A 1 71 ? -17.716 -16.962 40.348 1.00 54.72 71 GLU A C 1
ATOM 567 O O . GLU A 1 71 ? -17.822 -17.499 39.259 1.00 54.72 71 GLU A O 1
ATOM 572 N N . ASP A 1 72 ? -16.934 -17.434 41.321 1.00 50.84 72 ASP A N 1
ATOM 573 C CA . ASP A 1 72 ? -16.481 -18.829 41.433 1.00 50.84 72 ASP A CA 1
ATOM 574 C C . ASP A 1 72 ? -16.163 -19.132 42.917 1.00 50.84 72 ASP A C 1
ATOM 576 O O . ASP A 1 72 ? -15.068 -19.543 43.284 1.00 50.84 72 ASP A O 1
ATOM 580 N N . GLU A 1 73 ? -17.119 -18.873 43.817 1.00 52.09 73 GLU A N 1
ATOM 581 C CA . GLU A 1 73 ? -17.049 -19.314 45.228 1.00 52.09 73 GLU A CA 1
ATOM 582 C C . GLU A 1 73 ? -18.436 -19.688 45.777 1.00 52.09 73 GLU A C 1
ATOM 584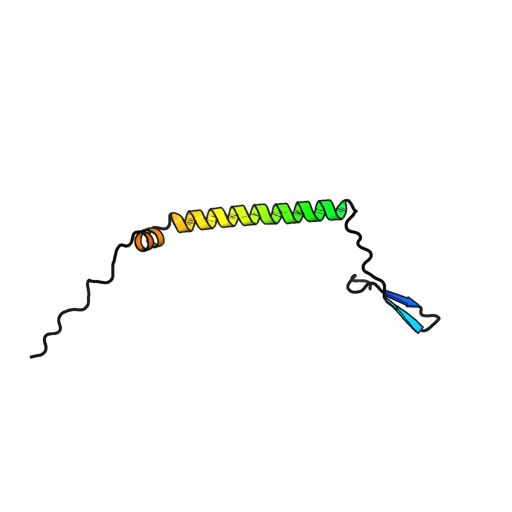 O O . GLU A 1 73 ? -18.751 -19.453 46.934 1.00 52.09 73 GLU A O 1
ATOM 589 N N . VAL A 1 74 ? -19.315 -20.276 44.957 1.00 49.97 74 VAL A N 1
ATOM 590 C CA . VAL A 1 74 ? -20.529 -20.941 45.467 1.00 49.97 74 VAL A CA 1
ATOM 591 C C . VAL A 1 74 ? -20.858 -22.137 44.581 1.00 49.97 74 VAL A C 1
ATOM 593 O O . VAL A 1 74 ? -21.515 -21.998 43.555 1.00 49.97 74 VAL A O 1
ATOM 596 N N . GLY A 1 75 ? -20.445 -23.343 44.986 1.00 50.03 75 GLY A N 1
ATOM 597 C CA . GLY A 1 75 ? -21.009 -24.548 44.371 1.00 50.03 75 GLY A CA 1
ATOM 598 C C . GLY A 1 75 ? -20.187 -25.830 44.368 1.00 50.03 75 GLY A C 1
ATOM 599 O O . GLY A 1 75 ? -20.293 -26.583 43.409 1.00 50.03 75 GLY A O 1
ATOM 600 N N . SER A 1 76 ? -19.420 -26.159 45.407 1.00 43.28 76 SER A N 1
ATOM 601 C CA . SER A 1 76 ? -19.036 -27.561 45.636 1.00 43.28 76 SER A CA 1
ATOM 602 C C . SER A 1 76 ? -19.369 -27.953 47.064 1.00 43.28 76 SER A C 1
ATOM 604 O O . SER A 1 76 ? -18.708 -27.597 48.032 1.00 43.28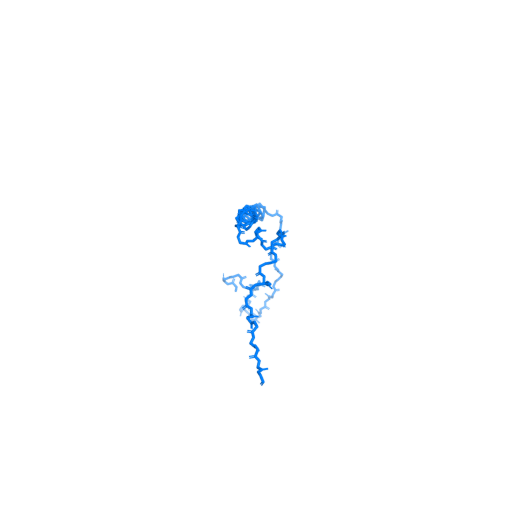 76 SER A O 1
ATOM 606 N N . LYS A 1 77 ? -20.523 -28.612 47.148 1.00 48.09 77 LYS A N 1
ATOM 607 C CA . LYS A 1 77 ? -21.236 -29.022 48.347 1.00 48.09 77 LYS A CA 1
ATOM 608 C C . LYS A 1 77 ? -20.341 -29.849 49.264 1.00 48.09 77 LYS A C 1
ATOM 610 O O . LYS A 1 77 ? -19.643 -30.760 48.827 1.00 48.09 77 LYS A O 1
ATOM 615 N N . THR A 1 78 ? -20.480 -29.567 50.550 1.00 50.88 78 THR A N 1
ATOM 616 C CA . THR A 1 78 ? -20.176 -30.454 51.668 1.00 50.88 78 THR A CA 1
ATOM 617 C C . THR A 1 78 ? -20.614 -31.891 51.354 1.00 50.88 78 THR A C 1
ATOM 619 O O . THR A 1 78 ? -21.805 -32.197 51.389 1.00 50.88 78 THR A O 1
ATOM 622 N N . SER A 1 79 ? -19.666 -32.775 51.043 1.00 51.72 79 SER A N 1
ATOM 623 C CA . SER A 1 79 ? -19.881 -34.222 51.088 1.00 51.72 79 SER A CA 1
ATOM 624 C C . SER A 1 79 ? -19.247 -34.738 52.369 1.00 51.72 79 SER A C 1
ATOM 626 O O . SER A 1 79 ? -18.080 -35.120 52.398 1.00 51.72 79 SER A O 1
ATOM 628 N N . SER A 1 80 ? -20.028 -34.695 53.443 1.00 56.16 80 SER A N 1
ATOM 629 C CA . SER A 1 80 ? -19.765 -35.426 54.676 1.00 56.16 80 SER A CA 1
ATOM 630 C C . SER A 1 80 ? -19.601 -36.910 54.343 1.00 56.16 80 SER A C 1
ATOM 632 O O . SER A 1 80 ? -20.550 -37.535 53.876 1.00 56.16 80 SER A O 1
ATOM 634 N N . TYR A 1 81 ? -18.418 -37.472 54.579 1.00 43.03 81 TYR A N 1
ATOM 635 C CA . TYR A 1 81 ? -18.262 -38.914 54.730 1.00 43.03 81 TYR A CA 1
ATOM 636 C C . TYR A 1 81 ? -18.060 -39.219 56.211 1.00 43.03 81 TYR A C 1
ATOM 638 O O . TYR A 1 81 ? -17.205 -38.625 56.870 1.00 43.03 81 TYR A O 1
ATOM 646 N N . SER A 1 82 ? -18.967 -40.064 56.701 1.00 46.97 82 SER A N 1
ATOM 647 C CA . SER A 1 82 ? -18.974 -40.721 58.007 1.00 46.97 82 SER A CA 1
ATOM 648 C C . SER A 1 82 ? -17.866 -41.759 58.123 1.00 46.97 82 SER A C 1
ATOM 650 O O . SER A 1 82 ? -17.458 -42.292 57.066 1.00 46.97 82 SER A O 1
#

Sequence (82 aa):
IEDGEIYASINQKDGMVCFHDNPEKYNNPAMLHKIDQEMLKCIELDEKLKSMDQEITVNPQFVQKSMGTQEDEVGSKTSSYS

Radius of gyration: 30.91 Å; chains: 1; bounding box: 47×52×88 Å